Protein AF-A0A7M2A4F9-F1 (afdb_monomer)

Foldseek 3Di:
DKKFFQDWDQDPPVVRDIHHGGDIPPPDDDDDPVVQVCQCALVHPNSGRGMDDDDD

Sequence (56 aa):
MPYIVIKDFKDLEDKNHIYRAGDKYPRSGRGKKERLEELLSSDNLRGEPLIEEVGD

Structure (mmCIF, N/CA/C/O backbone):
data_AF-A0A7M2A4F9-F1
#
_entry.id   AF-A0A7M2A4F9-F1
#
loop_
_atom_site.group_PDB
_atom_site.id
_atom_site.type_symbol
_atom_site.label_atom_id
_atom_site.label_alt_id
_atom_site.label_comp_id
_atom_site.label_asym_id
_atom_site.label_entity_id
_atom_site.label_seq_id
_atom_site.pdbx_PDB_ins_code
_atom_site.Cartn_x
_atom_site.Cartn_y
_atom_site.Cartn_z
_atom_site.occupancy
_atom_site.B_iso_or_equiv
_atom_site.auth_seq_id
_atom_site.auth_comp_id
_atom_site.auth_asym_id
_atom_site.auth_atom_id
_atom_site.pdbx_PDB_model_num
ATOM 1 N N . MET A 1 1 ? -3.807 -9.956 10.216 1.00 66.12 1 MET A N 1
ATOM 2 C CA . MET A 1 1 ? -4.846 -10.010 9.175 1.00 66.12 1 MET A CA 1
ATOM 3 C C . MET A 1 1 ? -4.159 -10.105 7.822 1.00 66.12 1 MET A C 1
ATOM 5 O O . MET A 1 1 ? -3.064 -9.558 7.695 1.00 66.12 1 MET A O 1
ATOM 9 N N . PRO A 1 2 ? -4.695 -10.878 6.868 1.00 87.69 2 PRO A N 1
ATOM 10 C CA . PRO A 1 2 ? -4.213 -10.853 5.493 1.00 87.69 2 PRO A CA 1
ATOM 11 C C . PRO A 1 2 ? -4.606 -9.528 4.825 1.00 87.69 2 PRO A C 1
ATOM 13 O O . PRO A 1 2 ? -5.685 -9.007 5.090 1.00 87.69 2 PRO A O 1
ATOM 16 N N . TYR A 1 3 ? -3.740 -8.994 3.965 1.00 95.12 3 TYR A N 1
ATOM 17 C CA . TYR A 1 3 ? -4.054 -7.829 3.138 1.00 95.12 3 TYR A CA 1
ATOM 18 C C . TYR A 1 3 ? -4.206 -8.259 1.685 1.00 95.12 3 TYR A C 1
ATOM 20 O O . TYR A 1 3 ? -3.505 -9.172 1.226 1.00 95.12 3 TYR A O 1
ATOM 28 N N . ILE A 1 4 ? -5.087 -7.580 0.960 1.00 96.38 4 ILE A N 1
ATOM 29 C CA . ILE A 1 4 ? -5.219 -7.740 -0.484 1.00 96.38 4 ILE A CA 1
ATOM 30 C C . ILE A 1 4 ? -4.933 -6.418 -1.175 1.00 96.38 4 ILE A C 1
ATOM 32 O O . ILE A 1 4 ? -5.261 -5.341 -0.682 1.00 96.38 4 ILE A O 1
ATOM 36 N N . VAL A 1 5 ? -4.255 -6.505 -2.307 1.00 97.75 5 VAL A N 1
ATOM 37 C CA . VAL A 1 5 ? -3.954 -5.354 -3.144 1.00 97.75 5 VAL A CA 1
ATOM 38 C C . VAL A 1 5 ? -5.228 -4.965 -3.876 1.00 97.75 5 VAL A C 1
ATOM 40 O O . VAL A 1 5 ? -5.848 -5.801 -4.526 1.00 97.75 5 VAL A O 1
ATOM 43 N N . ILE A 1 6 ? -5.611 -3.696 -3.800 1.00 98.00 6 ILE A N 1
ATOM 44 C CA . ILE A 1 6 ? -6.822 -3.177 -4.455 1.00 98.00 6 ILE A CA 1
ATOM 45 C C . ILE A 1 6 ? -6.504 -2.354 -5.704 1.00 98.00 6 ILE A C 1
ATOM 47 O O . ILE A 1 6 ? -7.380 -2.125 -6.536 1.00 98.00 6 ILE A O 1
ATOM 51 N N . LYS A 1 7 ? -5.246 -1.923 -5.861 1.00 97.88 7 LYS A N 1
ATOM 52 C CA . LYS A 1 7 ? -4.755 -1.166 -7.019 1.00 97.88 7 LYS A CA 1
ATOM 53 C C . LYS A 1 7 ? -3.355 -1.611 -7.388 1.00 97.88 7 LYS A C 1
ATOM 55 O O . LYS A 1 7 ? -2.528 -1.826 -6.512 1.00 97.88 7 LYS A O 1
ATOM 60 N N . ASP A 1 8 ? -3.074 -1.689 -8.682 1.00 97.94 8 ASP A N 1
ATOM 61 C CA . ASP A 1 8 ? -1.741 -2.027 -9.169 1.00 97.94 8 ASP A CA 1
ATOM 62 C C . ASP A 1 8 ? -0.706 -0.997 -8.698 1.00 97.94 8 ASP A C 1
ATOM 64 O O . ASP A 1 8 ? -0.886 0.213 -8.873 1.00 97.94 8 ASP A O 1
ATOM 68 N N . PHE A 1 9 ? 0.416 -1.469 -8.157 1.00 97.50 9 PHE A N 1
ATOM 69 C CA . PHE A 1 9 ? 1.518 -0.594 -7.774 1.00 97.50 9 PHE A CA 1
ATOM 70 C C . PHE A 1 9 ? 2.874 -1.286 -7.878 1.00 97.50 9 PHE A C 1
ATOM 72 O O . PHE A 1 9 ? 2.999 -2.509 -7.840 1.00 97.50 9 PHE A O 1
ATOM 79 N N . LYS A 1 10 ? 3.916 -0.463 -8.015 1.00 96.75 10 LYS A N 1
ATOM 80 C CA . LYS A 1 10 ? 5.310 -0.900 -7.956 1.00 96.75 10 LYS A CA 1
ATOM 81 C C . LYS A 1 10 ? 5.854 -0.591 -6.569 1.00 96.75 10 LYS A C 1
ATOM 83 O O . LYS A 1 10 ? 5.973 0.580 -6.209 1.00 96.75 10 LYS A O 1
ATOM 88 N N . ASP A 1 11 ? 6.203 -1.622 -5.813 1.00 94.88 11 ASP A N 1
ATOM 89 C CA . ASP A 1 11 ? 6.771 -1.458 -4.483 1.00 94.88 11 ASP A CA 1
ATOM 90 C C . ASP A 1 11 ? 8.281 -1.199 -4.582 1.00 94.88 11 ASP A C 1
ATOM 92 O O . ASP A 1 11 ? 9.081 -2.089 -4.893 1.00 94.88 11 ASP A O 1
ATOM 96 N N . LEU A 1 12 ? 8.675 0.053 -4.344 1.00 93.25 12 LEU A N 1
ATOM 97 C CA . LEU A 1 12 ? 10.075 0.479 -4.374 1.00 93.25 12 LEU A CA 1
ATOM 98 C C . LEU A 1 12 ? 10.896 -0.144 -3.232 1.00 93.25 12 LEU A C 1
ATOM 100 O O . LEU A 1 12 ? 12.110 -0.282 -3.372 1.00 93.25 12 LEU A O 1
ATOM 104 N N . GLU A 1 13 ? 10.246 -0.574 -2.145 1.00 91.25 13 GLU A N 1
ATOM 105 C CA . GLU A 1 13 ? 10.896 -1.233 -1.006 1.00 91.25 13 GLU A CA 1
ATOM 106 C C . GLU A 1 13 ? 10.977 -2.762 -1.144 1.00 91.25 13 GLU A C 1
ATOM 108 O O . GLU A 1 13 ? 11.725 -3.408 -0.410 1.00 91.25 13 GLU A O 1
ATOM 113 N N . ASP A 1 14 ? 10.284 -3.348 -2.125 1.00 91.19 14 ASP A N 1
ATOM 114 C CA . ASP A 1 14 ? 10.324 -4.781 -2.444 1.00 91.19 14 ASP A CA 1
ATOM 115 C C . ASP A 1 14 ? 10.963 -5.015 -3.819 1.00 91.19 14 ASP A C 1
ATOM 117 O O . ASP A 1 14 ? 10.384 -5.621 -4.719 1.00 91.19 14 ASP A O 1
ATOM 121 N N . LYS A 1 15 ? 12.181 -4.493 -4.014 1.00 92.81 15 LYS A N 1
ATOM 122 C CA . LYS A 1 15 ? 12.985 -4.695 -5.239 1.00 92.81 15 LYS A CA 1
ATOM 123 C C . LYS A 1 15 ? 12.245 -4.327 -6.535 1.00 92.81 15 LYS A C 1
ATOM 125 O O . LYS A 1 15 ? 12.458 -4.969 -7.562 1.00 92.81 15 LYS A O 1
ATOM 130 N N . ASN A 1 16 ? 11.407 -3.290 -6.504 1.00 93.88 16 ASN A N 1
ATOM 131 C CA . ASN A 1 16 ? 10.558 -2.887 -7.630 1.00 93.88 16 ASN A CA 1
ATOM 132 C C . ASN A 1 16 ? 9.551 -3.965 -8.068 1.00 93.88 16 ASN A C 1
ATOM 134 O O . ASN A 1 16 ? 9.181 -4.016 -9.244 1.00 93.88 16 ASN A O 1
ATOM 138 N N . HIS A 1 17 ? 9.115 -4.833 -7.154 1.00 95.56 17 HIS A N 1
ATOM 139 C CA . HIS A 1 17 ? 8.069 -5.802 -7.446 1.00 95.56 17 HIS A CA 1
ATOM 140 C C . HIS A 1 17 ? 6.763 -5.093 -7.819 1.00 95.56 17 HIS A C 1
ATOM 142 O O . HIS A 1 17 ? 6.426 -4.044 -7.271 1.00 95.56 17 HIS A O 1
ATOM 148 N N . ILE A 1 18 ? 6.042 -5.667 -8.780 1.00 97.31 18 ILE A N 1
ATOM 149 C CA . ILE A 1 18 ? 4.759 -5.153 -9.248 1.00 97.31 18 ILE A CA 1
ATOM 150 C C . ILE A 1 18 ? 3.673 -6.015 -8.624 1.00 97.31 18 ILE A C 1
ATOM 152 O O . ILE A 1 18 ? 3.569 -7.192 -8.963 1.00 97.31 18 ILE A O 1
ATOM 156 N N . TYR A 1 19 ? 2.876 -5.401 -7.761 1.00 97.50 19 TYR A N 1
ATOM 157 C CA . TYR A 1 19 ? 1.648 -5.977 -7.239 1.00 97.50 19 TYR A CA 1
ATOM 158 C C . TYR A 1 19 ? 0.485 -5.617 -8.165 1.00 97.50 19 TYR A C 1
ATOM 160 O O . TYR A 1 19 ? 0.401 -4.489 -8.662 1.00 97.50 19 TYR A O 1
ATOM 168 N N . ARG A 1 20 ? -0.403 -6.579 -8.400 1.00 98.12 20 ARG A N 1
ATOM 169 C CA . ARG A 1 20 ? -1.653 -6.423 -9.146 1.00 98.12 20 ARG A CA 1
ATOM 170 C C . ARG A 1 20 ? -2.841 -6.481 -8.199 1.00 98.12 20 ARG A C 1
ATOM 172 O O . ARG A 1 20 ? -2.787 -7.1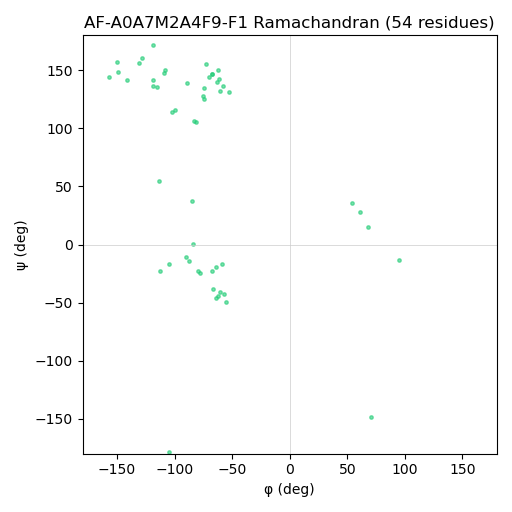56 -7.175 1.00 98.12 20 ARG A O 1
ATOM 179 N N . ALA A 1 21 ? -3.922 -5.792 -8.543 1.00 97.56 21 ALA A N 1
ATOM 180 C CA . ALA A 1 21 ? -5.168 -5.904 -7.796 1.00 97.56 21 ALA A CA 1
ATOM 181 C C . ALA A 1 21 ? -5.598 -7.382 -7.663 1.00 97.56 21 ALA A C 1
ATOM 183 O O . ALA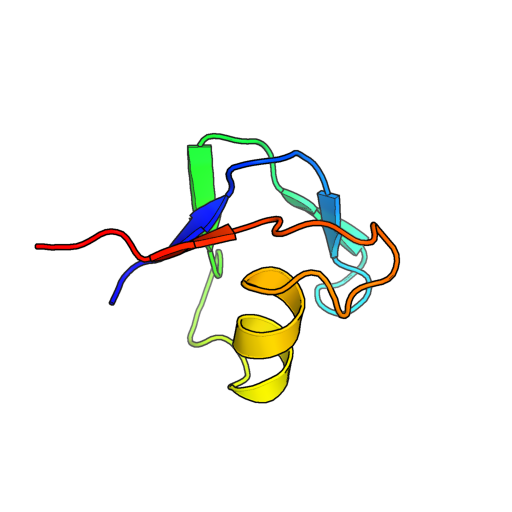 A 1 21 ? -5.600 -8.131 -8.640 1.00 97.56 21 ALA A O 1
ATOM 184 N N . GLY A 1 22 ? -5.939 -7.796 -6.443 1.00 96.31 22 GLY A N 1
ATOM 185 C CA . GLY A 1 22 ? -6.218 -9.181 -6.062 1.00 96.31 22 GLY A CA 1
ATOM 186 C C . GLY A 1 22 ? -5.020 -9.941 -5.481 1.00 96.31 22 GLY A C 1
ATOM 187 O O . GLY A 1 22 ? -5.212 -11.001 -4.880 1.00 96.31 22 GLY A O 1
ATOM 188 N N . ASP A 1 23 ? -3.796 -9.422 -5.605 1.00 96.44 23 ASP A N 1
ATOM 189 C CA . ASP A 1 23 ? -2.620 -10.063 -5.019 1.00 96.44 23 ASP A CA 1
ATOM 190 C C . ASP A 1 23 ? -2.659 -10.015 -3.491 1.00 96.44 23 ASP A C 1
ATOM 192 O O . ASP A 1 23 ? -3.105 -9.046 -2.875 1.00 96.44 23 ASP A O 1
ATOM 196 N N . LYS A 1 24 ? -2.113 -11.055 -2.856 1.00 94.56 24 LYS A N 1
ATOM 197 C CA . LYS A 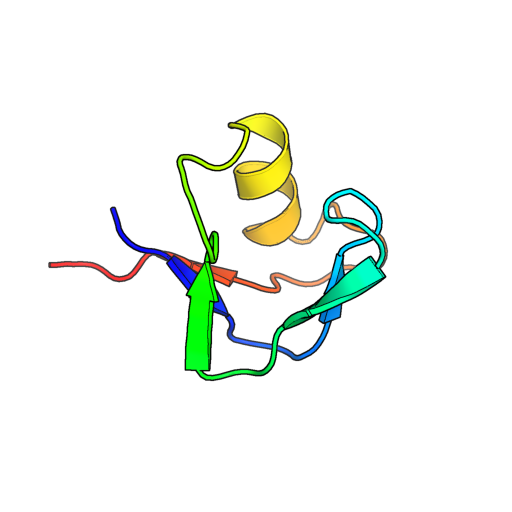1 24 ? -1.876 -11.044 -1.410 1.00 94.56 24 LYS A CA 1
ATOM 198 C C . LYS A 1 24 ? -0.688 -10.147 -1.087 1.00 94.56 24 LYS A C 1
ATOM 200 O O . LYS A 1 24 ? 0.378 -10.287 -1.689 1.00 94.56 24 LYS A O 1
ATOM 205 N N . TYR A 1 25 ? -0.847 -9.305 -0.071 1.00 94.50 25 TYR A N 1
ATOM 206 C CA . TYR A 1 25 ? 0.231 -8.486 0.465 1.00 94.50 25 TYR A CA 1
ATOM 207 C C . TYR A 1 25 ? 0.506 -8.832 1.940 1.00 94.50 25 TYR A C 1
ATOM 209 O O . TYR A 1 25 ? -0.431 -8.988 2.726 1.00 94.50 25 TYR A O 1
ATOM 217 N N . PRO A 1 26 ? 1.780 -8.953 2.352 1.00 93.31 26 PRO A N 1
ATOM 218 C CA . PRO A 1 26 ? 2.975 -9.024 1.508 1.00 93.31 26 PRO A CA 1
ATOM 219 C C . PRO A 1 26 ? 3.065 -10.384 0.799 1.00 93.31 26 PRO A C 1
ATOM 221 O O . PRO A 1 26 ? 2.587 -11.392 1.322 1.00 93.31 26 PRO A O 1
ATOM 224 N N . ARG A 1 27 ? 3.763 -10.458 -0.343 1.00 90.75 27 ARG A N 1
ATOM 225 C CA . ARG A 1 27 ? 3.960 -11.739 -1.061 1.00 90.75 27 ARG A CA 1
ATOM 226 C C . ARG A 1 27 ? 4.775 -12.779 -0.281 1.00 90.75 27 ARG A C 1
ATOM 228 O O . ARG A 1 27 ? 4.748 -13.963 -0.607 1.00 90.75 27 ARG A O 1
ATOM 235 N N . SER A 1 28 ? 5.539 -12.347 0.724 1.00 87.06 28 SER A N 1
ATOM 236 C CA . SER A 1 28 ? 6.319 -13.222 1.601 1.00 87.06 28 SER A CA 1
ATOM 237 C C . SER A 1 28 ? 6.613 -12.556 2.942 1.00 87.06 28 SER A C 1
ATOM 239 O O . SER A 1 28 ? 6.915 -11.365 2.985 1.00 87.06 28 SER A O 1
ATOM 241 N N . GLY A 1 29 ? 6.628 -13.339 4.022 1.00 86.31 29 GLY A N 1
ATOM 242 C CA . GLY A 1 29 ? 6.991 -12.850 5.352 1.00 86.31 29 GLY A CA 1
ATOM 243 C C . GLY A 1 29 ? 5.940 -11.915 5.956 1.00 86.31 29 GLY A C 1
ATOM 244 O O . GLY A 1 29 ? 4.744 -12.082 5.733 1.00 86.31 29 GLY A O 1
ATOM 245 N N . ARG A 1 30 ? 6.390 -10.952 6.767 1.00 84.94 30 ARG A N 1
ATOM 246 C CA . ARG A 1 30 ? 5.539 -9.921 7.376 1.00 84.94 30 ARG A CA 1
ATOM 247 C C . ARG A 1 30 ? 5.934 -8.553 6.837 1.00 84.94 30 ARG A C 1
ATOM 249 O O . ARG A 1 30 ? 7.122 -8.247 6.766 1.00 84.94 30 ARG A O 1
ATOM 256 N N . GLY A 1 31 ? 4.938 -7.745 6.488 1.00 85.69 31 GLY A N 1
ATOM 257 C CA . GLY A 1 31 ? 5.147 -6.358 6.086 1.00 85.69 31 GLY A CA 1
ATOM 258 C C . GLY A 1 31 ? 5.632 -5.542 7.276 1.00 85.69 31 GLY A C 1
ATOM 259 O O . GLY A 1 31 ? 5.250 -5.813 8.418 1.00 85.69 31 GLY A O 1
ATOM 260 N N . LYS A 1 32 ? 6.483 -4.546 7.021 1.00 91.19 32 LYS A N 1
ATOM 261 C CA . LYS A 1 32 ? 6.816 -3.552 8.044 1.00 91.19 32 LYS A CA 1
ATOM 262 C C . LYS A 1 32 ? 5.543 -2.783 8.396 1.00 91.19 32 LYS A C 1
ATOM 264 O O . LYS A 1 32 ? 4.781 -2.438 7.498 1.00 91.19 32 LYS A O 1
ATOM 269 N N . LYS A 1 33 ? 5.341 -2.492 9.681 1.00 92.44 33 LYS A N 1
ATOM 270 C CA . LYS A 1 33 ? 4.147 -1.783 10.161 1.00 92.44 33 LYS A CA 1
ATOM 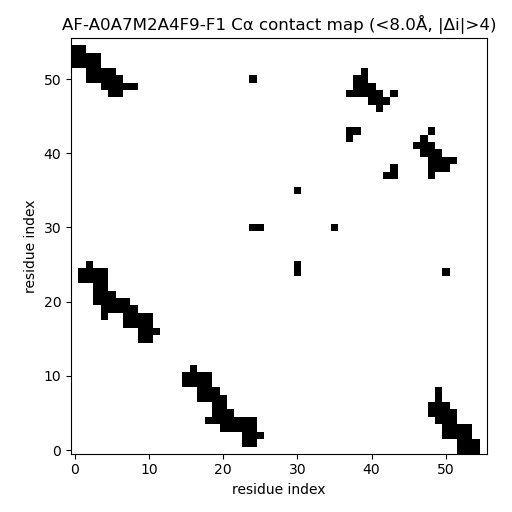271 C C . LYS A 1 33 ? 3.949 -0.441 9.444 1.00 92.44 33 LYS A C 1
ATOM 273 O O . LYS A 1 33 ? 2.884 -0.212 8.895 1.00 92.44 33 LYS A O 1
ATOM 278 N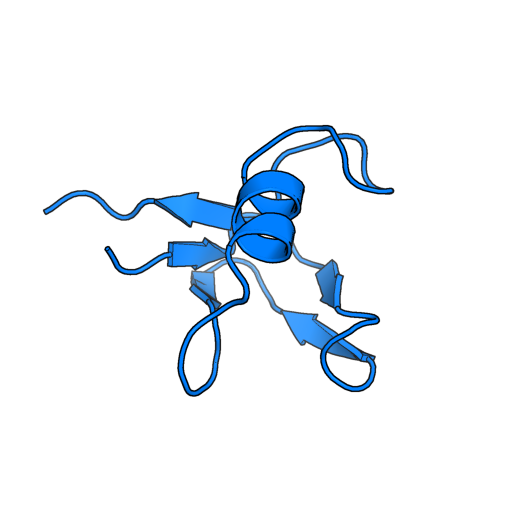 N . GLU A 1 34 ? 5.004 0.367 9.369 1.00 93.62 34 GLU A N 1
ATOM 279 C CA . GLU A 1 34 ? 4.994 1.667 8.679 1.00 93.62 34 GLU A CA 1
ATOM 280 C C . GLU A 1 34 ? 4.581 1.530 7.208 1.00 93.62 34 GLU A C 1
ATOM 282 O O . GLU A 1 34 ? 3.742 2.278 6.723 1.00 93.62 34 GLU A O 1
ATOM 287 N N . ARG A 1 35 ? 5.101 0.510 6.511 1.00 95.38 35 ARG A N 1
ATOM 288 C CA . ARG A 1 35 ? 4.763 0.264 5.105 1.00 95.38 35 ARG A CA 1
ATOM 289 C C . ARG A 1 35 ? 3.302 -0.144 4.924 1.00 95.38 35 ARG A C 1
ATOM 291 O O . ARG A 1 35 ? 2.676 0.259 3.953 1.00 95.38 35 ARG A O 1
ATOM 298 N N . LEU A 1 36 ? 2.758 -0.943 5.840 1.00 94.88 36 LEU A N 1
ATOM 299 C CA . LEU A 1 36 ? 1.340 -1.301 5.815 1.00 94.88 36 LEU A CA 1
ATOM 300 C C . LEU A 1 36 ? 0.464 -0.061 6.019 1.00 94.88 36 LEU A C 1
ATOM 302 O O . LEU A 1 36 ? -0.462 0.142 5.245 1.00 94.88 36 LEU A O 1
ATOM 306 N N . GLU A 1 37 ? 0.785 0.789 6.995 1.00 95.75 37 GLU A N 1
ATOM 307 C CA . GLU A 1 37 ? 0.057 2.041 7.255 1.00 95.75 37 GLU A CA 1
ATOM 308 C C . GLU A 1 37 ? 0.104 2.999 6.050 1.00 95.75 37 GLU A C 1
ATOM 310 O O . GLU A 1 37 ? -0.917 3.576 5.675 1.00 95.75 37 GLU A O 1
ATOM 315 N N . GLU A 1 38 ? 1.255 3.110 5.383 1.00 96.75 38 GLU A N 1
ATOM 316 C CA . GLU A 1 38 ? 1.421 3.909 4.162 1.00 96.75 38 GLU A CA 1
ATOM 317 C C . GLU A 1 38 ? 0.544 3.390 3.007 1.00 96.75 38 GLU A C 1
ATOM 319 O O . GLU A 1 38 ? -0.110 4.161 2.305 1.00 96.75 38 GLU A O 1
ATOM 324 N N . LEU A 1 39 ? 0.500 2.067 2.809 1.00 97.00 39 LEU A N 1
ATOM 325 C CA . LEU A 1 39 ? -0.263 1.436 1.727 1.00 97.00 39 LEU A CA 1
ATOM 326 C C . LEU A 1 39 ? -1.771 1.341 2.015 1.00 97.00 39 LEU A C 1
ATOM 328 O O . LEU A 1 39 ? -2.555 1.263 1.069 1.00 97.00 39 LEU A O 1
ATOM 332 N N . LEU A 1 40 ? -2.180 1.331 3.285 1.00 97.06 40 LEU A N 1
ATOM 333 C CA . LEU A 1 40 ? -3.585 1.355 3.719 1.00 97.06 40 LEU A CA 1
ATOM 334 C C . LEU A 1 40 ? -4.195 2.761 3.676 1.00 97.06 40 LEU A C 1
ATOM 336 O O . LEU A 1 40 ? -5.416 2.906 3.629 1.00 97.06 40 LEU A O 1
ATOM 340 N N . SER A 1 41 ? -3.362 3.797 3.737 1.00 97.38 41 SER A N 1
ATOM 341 C CA . SER A 1 41 ? -3.785 5.196 3.766 1.00 97.38 41 SER A CA 1
ATOM 342 C C . SER A 1 41 ? -3.552 5.890 2.423 1.00 97.38 41 SER A C 1
ATOM 344 O O . SER A 1 41 ? -3.098 5.296 1.447 1.00 97.38 41 SER A O 1
ATOM 346 N N . SER A 1 42 ? -3.884 7.178 2.361 1.00 96.94 42 SER A N 1
ATOM 347 C CA . SER A 1 42 ? -3.508 8.060 1.256 1.00 96.94 42 SER A CA 1
ATOM 348 C C . SER A 1 42 ? -2.1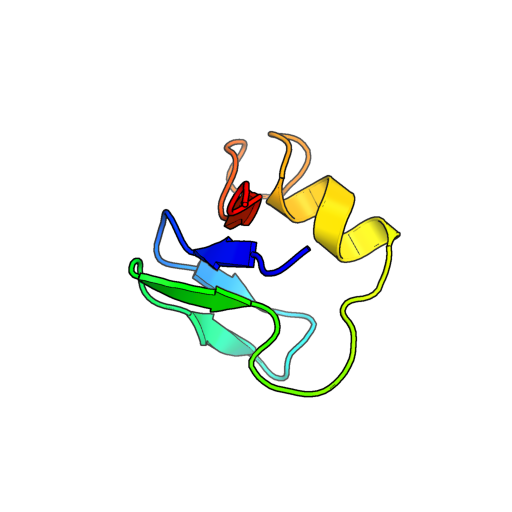01 8.651 1.403 1.00 96.94 42 SER A C 1
ATOM 350 O O . SER A 1 42 ? -1.683 9.398 0.523 1.00 96.94 42 SER A O 1
ATOM 352 N N . ASP A 1 43 ? -1.356 8.329 2.466 1.00 96.50 43 ASP A N 1
ATOM 353 C CA . ASP A 1 43 ? -0.041 8.922 2.767 1.00 96.50 43 ASP A CA 1
ATOM 354 C C . ASP A 1 43 ? 1.113 8.209 2.039 1.00 96.50 43 ASP A C 1
ATOM 356 O O . ASP A 1 43 ? 2.216 8.057 2.556 1.00 96.50 43 ASP A O 1
ATOM 360 N N . ASN A 1 44 ? 0.865 7.786 0.802 1.00 95.50 44 ASN A N 1
ATOM 361 C CA . ASN A 1 44 ? 1.861 7.243 -0.115 1.00 95.50 44 ASN A CA 1
ATOM 362 C C . ASN A 1 44 ? 1.957 8.126 -1.373 1.00 95.50 44 ASN A C 1
ATOM 364 O O . ASN A 1 44 ? 1.125 8.998 -1.619 1.00 95.50 44 ASN A O 1
ATOM 368 N N . LEU A 1 45 ? 2.947 7.872 -2.235 1.00 95.56 45 LEU A N 1
ATOM 369 C CA . LEU A 1 45 ? 3.158 8.646 -3.474 1.00 95.56 45 LEU A CA 1
ATOM 370 C C . LEU A 1 45 ? 1.968 8.636 -4.451 1.00 95.56 45 LEU A C 1
ATOM 372 O O . LEU A 1 45 ? 1.933 9.446 -5.378 1.00 95.56 45 LEU A O 1
ATOM 376 N N . ARG A 1 46 ? 1.026 7.701 -4.298 1.00 96.69 46 ARG A N 1
ATOM 377 C CA . ARG A 1 46 ? -0.182 7.615 -5.122 1.00 96.69 46 ARG A CA 1
ATOM 378 C C . ARG A 1 46 ? -1.328 8.458 -4.565 1.00 96.69 46 ARG A C 1
ATOM 380 O O . ARG A 1 46 ? -2.276 8.702 -5.304 1.00 96.69 46 ARG A O 1
ATOM 387 N N . GLY A 1 47 ? -1.244 8.923 -3.316 1.00 97.50 47 GLY A N 1
ATOM 388 C CA . GLY A 1 47 ? -2.296 9.720 -2.687 1.00 97.50 47 GLY A CA 1
ATOM 389 C C . GLY A 1 47 ? -3.585 8.934 -2.423 1.00 97.50 47 GLY A C 1
ATOM 390 O O . GLY A 1 47 ? -4.638 9.533 -2.227 1.00 97.50 47 GLY A O 1
ATOM 391 N N . GLU A 1 48 ? -3.538 7.601 -2.479 1.00 97.88 48 GLU A N 1
ATOM 392 C CA . GLU A 1 48 ? -4.702 6.719 -2.377 1.00 97.88 48 GLU A CA 1
ATOM 393 C C . GLU A 1 48 ? -4.308 5.375 -1.738 1.00 97.88 48 GLU A C 1
ATOM 395 O O . GLU A 1 48 ? -3.190 4.911 -1.978 1.00 97.88 48 GLU A O 1
ATOM 400 N N . PRO A 1 49 ? -5.205 4.715 -0.982 1.00 98.06 49 PRO A N 1
ATOM 401 C CA . PRO A 1 49 ? -4.972 3.357 -0.498 1.00 98.06 49 PRO A CA 1
ATOM 402 C C . PRO A 1 49 ? -4.717 2.376 -1.648 1.00 98.06 49 PRO A C 1
ATOM 404 O O . PRO A 1 49 ? -5.415 2.395 -2.669 1.00 98.06 49 PRO A O 1
ATOM 407 N N . LEU A 1 50 ? -3.714 1.519 -1.470 1.00 98.25 50 LEU A N 1
ATOM 408 C CA . LEU A 1 50 ? -3.260 0.519 -2.443 1.00 98.25 50 LEU A CA 1
ATOM 409 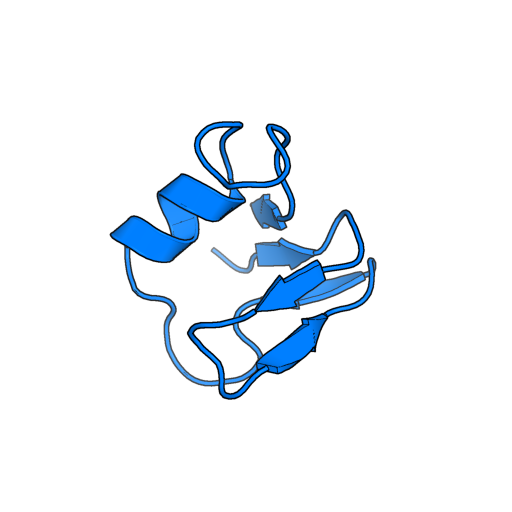C C . LEU A 1 50 ? -3.531 -0.916 -1.984 1.00 98.25 50 LEU A C 1
ATOM 411 O O . LEU A 1 50 ? -3.639 -1.813 -2.824 1.00 98.25 50 LEU A O 1
ATOM 415 N N . ILE A 1 51 ? -3.680 -1.127 -0.676 1.00 97.50 51 ILE A 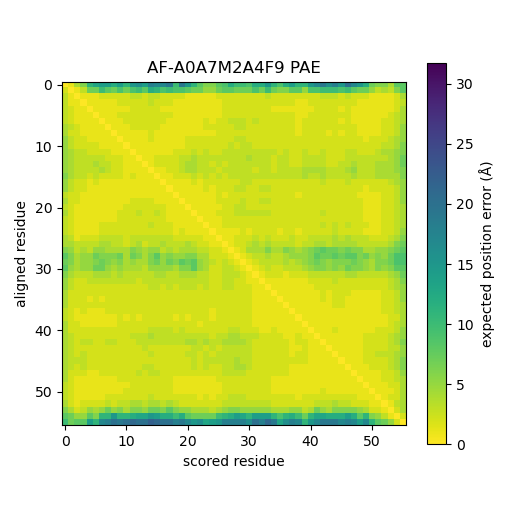N 1
ATOM 416 C CA . ILE A 1 51 ? -4.085 -2.402 -0.078 1.00 97.50 51 ILE A CA 1
ATOM 417 C C . ILE A 1 51 ? -5.261 -2.186 0.878 1.00 97.50 51 ILE A C 1
ATOM 419 O O . ILE A 1 51 ? -5.476 -1.075 1.359 1.00 97.50 51 ILE A O 1
ATOM 423 N N . GLU A 1 52 ? -5.989 -3.253 1.186 1.00 96.56 52 GLU A N 1
ATOM 424 C CA . GLU A 1 52 ? -7.025 -3.273 2.221 1.00 96.56 52 GLU A CA 1
ATOM 425 C C . GLU A 1 52 ? -6.853 -4.473 3.159 1.00 96.56 52 GLU A C 1
ATOM 427 O O . GLU A 1 52 ? -6.245 -5.487 2.796 1.00 96.56 52 GLU A O 1
ATOM 432 N N . GLU A 1 53 ? -7.380 -4.353 4.379 1.00 94.81 53 GLU A N 1
ATOM 433 C CA . GLU A 1 53 ? -7.480 -5.472 5.315 1.00 94.81 53 GLU A CA 1
ATOM 434 C C . GLU A 1 53 ? -8.593 -6.418 4.881 1.00 94.81 53 GLU A C 1
ATOM 436 O O . GLU A 1 53 ? -9.749 -6.021 4.745 1.00 94.81 53 GLU A O 1
ATOM 441 N N . VAL A 1 54 ? -8.254 -7.693 4.713 1.00 90.12 54 VAL A N 1
ATOM 442 C CA . VAL A 1 54 ? -9.257 -8.738 4.543 1.00 90.12 54 VAL A CA 1
ATOM 443 C C . VAL A 1 54 ? -9.742 -9.105 5.943 1.00 90.12 54 VAL A C 1
ATOM 445 O O . VAL A 1 54 ? -9.003 -9.718 6.720 1.00 90.12 54 VAL A O 1
ATOM 448 N N . GLY A 1 55 ? -10.952 -8.660 6.280 1.00 81.25 55 GLY A N 1
ATOM 449 C CA . GLY A 1 55 ? -11.653 -9.101 7.485 1.00 81.25 55 GLY A CA 1
ATOM 450 C C . GLY A 1 55 ? -11.936 -10.605 7.439 1.00 81.25 55 GLY A C 1
ATOM 451 O O . GLY A 1 55 ? -12.082 -11.169 6.352 1.00 81.25 55 GLY A O 1
ATOM 452 N N . ASP A 1 56 ? -11.977 -11.237 8.614 1.00 57.44 56 ASP A N 1
ATOM 453 C CA . ASP A 1 56 ? -12.490 -12.606 8.776 1.00 57.44 56 ASP A CA 1
ATOM 454 C C . ASP A 1 56 ? -14.009 -12.671 8.526 1.00 57.44 56 ASP A C 1
ATOM 456 O O . ASP A 1 56 ? -14.721 -11.713 8.917 1.00 57.44 56 ASP A O 1
#

Solvent-accessible surface area (backbone atoms only — not comparable to full-atom values): 3323 Å² total; per-residue (Å²): 127,57,28,33,24,70,39,69,46,68,38,75,88,57,85,58,40,73,48,43,55,75,36,62,46,53,87,65,85,77,67,56,68,69,59,49,54,29,34,54,29,46,77,38,99,78,59,45,55,32,35,44,80,51,78,134

Secondary structure (DSSP, 8-state):
--EEE-S-EEETTTTTEEE-TT-EESSSS---HHHHHHHHSS-STTSS--EEE---

pLDDT: mean 93.33, std 7.21, range [57.44, 98.25]

Mean predicted aligned error: 2.91 Å

Nearest PDB structures (foldseek):
  3i35-assembly1_A  TM=5.415E-01  e=1.385E+00  Homo sapiens
  6b25-assembly1_A  TM=5.502E-01  e=1.819E+00  Homo sapien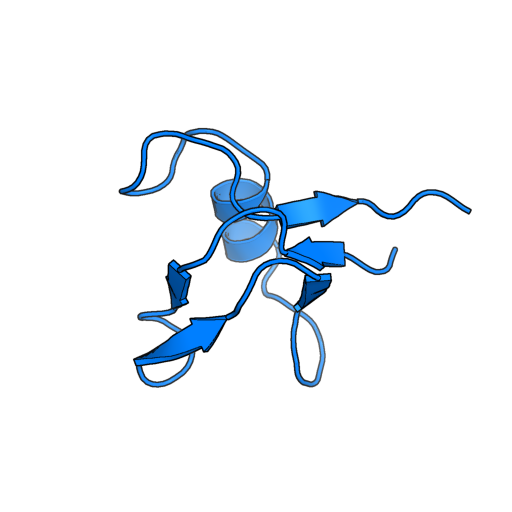s
  1zx6-assembly1_A  TM=6.043E-01  e=2.233E+00  Saccharomyces cerevisiae
  8p63-assembly1_C  TM=5.771E-01  e=6.654E+00  Saccharomyces cerevisiae
  5vl3-assembly1_Q  TM=3.023E-01  e=6.654E+00  Homo sapiens

Radius of gyration: 10.14 Å; Cα contacts (8 Å, |Δi|>4): 87; chains: 1; bounding box: 26×23×19 Å